Protein AF-A0A3C1W974-F1 (afdb_monomer_lite)

Sequence (149 aa):
MSQKAQVRDLLRDPAWQEKDVGFPLPDSSHACVVSLPTWQSVIGYEESDASIVARMRAGYPRFFIHPITTRYFERVEARVANKNERVIAYSSEQAAGRAAAYVSEQSGVTARQLSEERSHLVVPEAGYQAARDYWRHTGEIISSRQAED

pLDDT: mean 92.78, std 10.79, range [32.78, 98.56]

Structure (mmCIF, N/CA/C/O backbone):
data_AF-A0A3C1W974-F1
#
_entry.id   AF-A0A3C1W974-F1
#
loop_
_atom_site.group_PDB
_atom_site.id
_atom_site.type_symbol
_atom_site.label_atom_id
_atom_site.label_alt_id
_atom_site.label_comp_id
_atom_site.label_asym_id
_atom_site.label_entity_id
_atom_site.label_seq_id
_atom_site.pdbx_PDB_ins_code
_atom_site.Cartn_x
_atom_site.Cartn_y
_atom_site.Cartn_z
_atom_site.occupancy
_atom_site.B_iso_or_equiv
_atom_site.auth_seq_id
_atom_site.auth_comp_id
_atom_site.auth_asym_id
_atom_site.auth_atom_id
_atom_site.pdbx_PDB_model_num
ATOM 1 N N . MET A 1 1 ? 25.500 -19.961 3.294 1.00 32.78 1 MET A N 1
ATOM 2 C CA . MET A 1 1 ? 26.109 -18.737 2.729 1.00 32.78 1 MET A CA 1
ATOM 3 C C . MET A 1 1 ? 25.205 -18.265 1.606 1.00 32.78 1 MET A C 1
ATOM 5 O O . MET A 1 1 ? 25.136 -18.937 0.589 1.00 32.78 1 MET A O 1
ATOM 9 N N . SER A 1 2 ? 24.416 -17.213 1.832 1.00 37.62 2 SER A N 1
ATOM 10 C CA . SER A 1 2 ? 23.482 -16.709 0.819 1.00 37.62 2 SER A CA 1
ATOM 11 C C . SER A 1 2 ? 24.286 -16.062 -0.309 1.00 37.62 2 SER A C 1
ATOM 13 O O . SER A 1 2 ? 25.053 -15.133 -0.049 1.00 37.62 2 SER A O 1
ATOM 15 N N . GLN A 1 3 ? 24.165 -16.575 -1.538 1.00 36.84 3 GLN A N 1
ATOM 16 C CA . GLN A 1 3 ? 24.587 -15.838 -2.727 1.00 36.84 3 GLN A CA 1
ATOM 17 C C . GLN A 1 3 ? 23.801 -14.527 -2.709 1.00 36.84 3 GLN A C 1
ATOM 19 O O . GLN A 1 3 ? 22.607 -14.521 -2.997 1.00 36.84 3 GLN A O 1
ATOM 24 N N . LYS A 1 4 ? 24.444 -13.413 -2.334 1.00 45.00 4 LYS A N 1
ATOM 25 C CA . LYS A 1 4 ? 23.912 -12.092 -2.672 1.00 45.00 4 LYS A CA 1
ATOM 26 C C . LYS A 1 4 ? 23.755 -12.110 -4.187 1.00 45.00 4 LYS A C 1
ATOM 28 O O . LYS A 1 4 ? 24.769 -12.135 -4.884 1.00 45.00 4 LYS A O 1
ATOM 33 N N . ALA A 1 5 ? 22.516 -12.187 -4.672 1.00 53.53 5 ALA A N 1
ATOM 34 C CA . ALA A 1 5 ? 22.223 -12.010 -6.084 1.00 53.53 5 ALA A CA 1
ATOM 35 C C . ALA A 1 5 ? 22.974 -10.751 -6.532 1.00 53.53 5 ALA A C 1
ATOM 37 O O . ALA A 1 5 ? 22.896 -9.715 -5.863 1.00 53.53 5 ALA A O 1
ATOM 38 N N . GLN A 1 6 ? 23.812 -10.872 -7.564 1.00 61.28 6 GLN A N 1
ATOM 39 C CA . GLN A 1 6 ? 24.515 -9.713 -8.097 1.00 61.28 6 GLN A CA 1
ATOM 40 C C . GLN A 1 6 ? 23.453 -8.721 -8.555 1.00 61.28 6 GLN A C 1
ATOM 42 O O . GLN A 1 6 ? 22.707 -8.997 -9.490 1.00 61.28 6 GLN A O 1
ATOM 47 N N . VAL A 1 7 ? 23.367 -7.590 -7.855 1.00 78.25 7 VAL A N 1
ATOM 48 C CA . VAL A 1 7 ? 22.477 -6.492 -8.224 1.00 78.25 7 VAL A CA 1
ATOM 49 C C . VAL A 1 7 ? 22.835 -6.081 -9.648 1.00 78.25 7 VAL A C 1
ATOM 51 O O . VAL A 1 7 ? 24.000 -5.792 -9.927 1.00 78.25 7 VAL A O 1
ATOM 54 N N . ARG A 1 8 ? 21.841 -6.087 -10.542 1.00 85.81 8 ARG A N 1
ATOM 55 C CA . ARG A 1 8 ? 21.993 -5.668 -11.939 1.00 85.81 8 ARG A CA 1
ATOM 56 C C . ARG A 1 8 ? 22.680 -4.302 -12.004 1.00 85.81 8 ARG A C 1
ATOM 58 O O . ARG A 1 8 ? 22.197 -3.333 -11.417 1.00 85.81 8 ARG A O 1
ATOM 65 N N . ASP A 1 9 ? 23.792 -4.223 -12.728 1.00 88.50 9 ASP A N 1
ATOM 66 C CA . ASP A 1 9 ? 24.479 -2.957 -12.979 1.00 88.50 9 ASP A CA 1
ATOM 67 C C . ASP A 1 9 ? 23.735 -2.189 -14.074 1.00 88.50 9 ASP A C 1
ATOM 69 O O . ASP A 1 9 ? 23.966 -2.397 -15.264 1.00 88.50 9 ASP A O 1
ATOM 73 N N . LE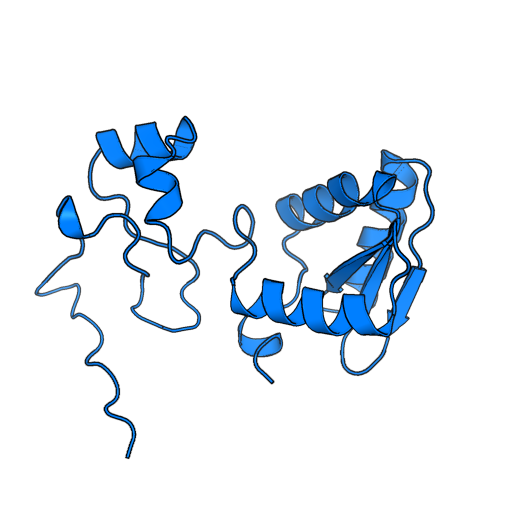U A 1 10 ? 22.839 -1.293 -13.663 1.00 89.69 10 LEU A N 1
ATOM 74 C CA . LEU A 1 10 ? 21.987 -0.531 -14.578 1.00 89.69 10 LEU A CA 1
ATOM 75 C C . LEU A 1 10 ? 22.764 0.420 -15.504 1.00 89.69 10 LEU A C 1
ATOM 77 O O . LEU A 1 10 ? 22.192 0.878 -16.490 1.00 89.69 10 LEU A O 1
ATOM 81 N N . LEU A 1 11 ? 24.041 0.718 -15.225 1.00 90.81 11 LEU A N 1
ATOM 82 C CA . LEU A 1 11 ? 24.874 1.524 -16.124 1.00 90.81 11 LEU A CA 1
ATOM 83 C C . LEU A 1 11 ? 25.401 0.706 -17.309 1.00 90.81 11 LEU A C 1
ATOM 85 O O . LEU A 1 11 ? 25.644 1.265 -18.376 1.00 90.81 11 LEU A O 1
ATOM 89 N N . ARG A 1 12 ? 25.593 -0.605 -17.126 1.00 93.00 12 ARG A N 1
ATOM 90 C CA . ARG A 1 12 ? 26.113 -1.521 -18.157 1.00 93.00 12 ARG A CA 1
ATOM 91 C C . ARG A 1 12 ? 25.022 -2.368 -18.806 1.00 93.00 12 ARG A C 1
ATOM 93 O O . ARG A 1 12 ? 25.126 -2.702 -19.981 1.00 93.00 12 ARG A O 1
ATOM 100 N N . ASP A 1 13 ? 23.984 -2.690 -18.049 1.00 90.94 13 ASP A N 1
ATOM 101 C CA . ASP A 1 13 ? 22.815 -3.453 -18.471 1.00 90.94 13 ASP A CA 1
ATOM 102 C C . ASP A 1 13 ? 21.542 -2.779 -17.924 1.00 90.94 13 ASP A C 1
ATOM 104 O O . ASP A 1 13 ? 21.004 -3.202 -16.896 1.00 90.94 13 ASP A O 1
ATOM 108 N N . PRO A 1 14 ? 21.064 -1.691 -18.556 1.00 92.31 14 PRO A N 1
ATOM 109 C CA . PRO A 1 14 ? 19.851 -1.018 -18.114 1.00 92.31 14 PRO A CA 1
ATOM 110 C C . PRO A 1 14 ? 18.609 -1.894 -18.338 1.00 92.31 14 PRO A C 1
ATOM 112 O O . PRO A 1 14 ? 18.524 -2.646 -19.306 1.00 92.31 14 PRO A O 1
ATOM 115 N N . ALA A 1 15 ? 17.605 -1.757 -17.472 1.00 94.00 15 ALA A N 1
ATOM 116 C CA . ALA A 1 15 ? 16.330 -2.471 -17.572 1.00 94.00 15 ALA A CA 1
ATOM 117 C C . ALA A 1 15 ? 15.376 -1.810 -18.588 1.00 94.00 15 ALA A C 1
ATOM 119 O O . ALA A 1 15 ? 14.355 -1.256 -18.191 1.00 94.00 15 ALA A O 1
ATOM 120 N N . TRP A 1 16 ? 15.734 -1.809 -19.877 1.00 94.50 16 TRP A N 1
ATOM 121 C CA . TRP A 1 16 ? 15.046 -1.055 -20.943 1.00 94.50 16 TRP A CA 1
ATOM 122 C C . TRP A 1 16 ? 14.366 -1.926 -22.016 1.00 94.50 16 TRP A C 1
ATOM 124 O O . TRP A 1 16 ? 13.864 -1.397 -23.005 1.00 94.50 16 TRP A O 1
ATOM 134 N N . GLN A 1 17 ? 14.346 -3.251 -21.865 1.00 95.44 17 GLN A N 1
ATOM 135 C CA . GLN A 1 17 ? 13.762 -4.159 -22.861 1.00 95.44 17 GLN A CA 1
ATOM 136 C C . GLN A 1 17 ? 12.411 -4.703 -22.400 1.00 95.44 17 GLN A C 1
ATOM 138 O O . GLN A 1 17 ? 12.149 -4.796 -21.210 1.00 95.44 17 GLN A O 1
ATOM 143 N N . GLU A 1 18 ? 11.576 -5.171 -23.328 1.00 95.69 18 GLU A N 1
ATOM 144 C CA . GLU A 1 18 ? 10.262 -5.754 -23.006 1.00 95.69 18 GLU A CA 1
ATOM 145 C C . GLU A 1 18 ? 10.342 -6.879 -21.958 1.00 95.69 18 GLU A C 1
ATOM 147 O O . GLU A 1 18 ? 9.487 -6.982 -21.085 1.00 95.69 18 GLU A O 1
ATOM 152 N N . LYS A 1 19 ? 11.411 -7.686 -21.968 1.00 94.50 19 LYS A N 1
ATOM 153 C CA . LYS A 1 19 ? 11.659 -8.730 -20.954 1.00 94.50 19 LYS A CA 1
ATOM 154 C C . LYS A 1 19 ? 11.787 -8.185 -19.520 1.00 94.50 19 LYS A C 1
ATOM 156 O O . LYS A 1 19 ? 11.606 -8.945 -18.574 1.00 94.50 19 LYS A O 1
ATOM 161 N N . ASP A 1 20 ? 12.087 -6.896 -19.372 1.00 95.38 20 ASP A N 1
ATOM 162 C CA . ASP A 1 20 ? 12.331 -6.218 -18.101 1.00 95.38 20 ASP A CA 1
ATOM 163 C C . ASP A 1 20 ? 11.058 -5.607 -17.484 1.00 95.38 20 ASP A C 1
ATOM 165 O O . ASP A 1 20 ? 11.124 -5.106 -16.364 1.00 95.38 20 ASP A O 1
ATOM 169 N N . VAL A 1 21 ? 9.893 -5.649 -18.150 1.00 96.69 21 VAL A N 1
ATOM 170 C CA . VAL A 1 21 ? 8.627 -5.160 -17.559 1.00 96.69 21 VAL A CA 1
ATOM 171 C C . VAL A 1 21 ? 8.371 -5.850 -16.217 1.00 96.69 21 VAL A C 1
ATOM 173 O O . VAL A 1 21 ? 8.381 -7.081 -16.119 1.00 96.69 21 VAL A O 1
ATOM 176 N N . GLY A 1 22 ? 8.122 -5.044 -15.184 1.00 94.44 22 GLY A N 1
ATOM 177 C CA . GLY A 1 22 ? 7.879 -5.517 -13.824 1.00 94.44 22 GLY A CA 1
ATOM 178 C C . GLY A 1 22 ? 9.146 -5.875 -13.037 1.00 94.44 22 GLY A C 1
ATOM 179 O O . GLY A 1 22 ? 9.041 -6.262 -11.869 1.00 94.44 22 GLY A O 1
ATOM 180 N N . PHE A 1 23 ? 10.338 -5.731 -13.633 1.00 94.06 23 PHE A N 1
ATOM 181 C CA . PHE A 1 23 ? 11.613 -5.952 -12.950 1.00 94.06 23 PHE A CA 1
ATOM 182 C C . PHE A 1 23 ? 11.807 -4.914 -11.831 1.00 94.06 23 PHE A C 1
ATOM 184 O O . PHE A 1 23 ? 11.718 -3.718 -12.112 1.00 94.06 23 PHE A O 1
ATOM 191 N N . PRO A 1 24 ? 12.062 -5.334 -10.578 1.00 92.81 24 PRO A N 1
ATOM 192 C CA . PRO A 1 24 ? 12.232 -4.424 -9.449 1.00 92.81 24 PRO A CA 1
ATOM 193 C C . PRO A 1 24 ? 13.484 -3.553 -9.599 1.00 92.81 24 PRO A C 1
ATOM 195 O O . PRO A 1 24 ? 14.548 -4.037 -9.982 1.00 92.81 24 PRO A O 1
ATOM 198 N N . LEU A 1 25 ? 13.366 -2.265 -9.266 1.00 90.75 25 LEU A N 1
ATOM 199 C CA . LEU A 1 25 ? 14.476 -1.312 -9.306 1.00 90.75 25 LEU A CA 1
ATOM 200 C C . LEU A 1 25 ? 14.657 -0.630 -7.929 1.00 90.75 25 LEU A C 1
ATOM 202 O O . LEU A 1 25 ? 13.756 0.083 -7.481 1.00 90.75 25 LEU A O 1
ATOM 206 N N . PRO A 1 26 ? 15.805 -0.809 -7.241 1.00 89.19 26 PRO A N 1
ATOM 207 C CA . PRO A 1 26 ? 16.868 -1.779 -7.542 1.00 89.19 26 PRO A CA 1
ATOM 208 C C . PRO A 1 26 ? 16.379 -3.227 -7.375 1.00 89.19 26 PRO A C 1
ATOM 210 O O . PRO A 1 26 ? 15.329 -3.456 -6.781 1.00 89.19 26 PRO A O 1
ATOM 213 N N . ASP A 1 27 ? 17.167 -4.201 -7.837 1.00 88.12 27 ASP A N 1
ATOM 214 C CA . ASP A 1 27 ? 16.886 -5.626 -7.618 1.00 88.12 27 ASP A CA 1
ATOM 215 C C . ASP A 1 27 ? 17.076 -5.993 -6.135 1.00 88.12 27 ASP A C 1
ATOM 217 O O . ASP A 1 27 ? 18.167 -6.327 -5.670 1.00 88.12 27 ASP A O 1
ATOM 221 N N . SER A 1 28 ? 16.017 -5.792 -5.354 1.00 89.56 28 SER A N 1
ATOM 222 C CA . SER A 1 28 ? 15.991 -5.918 -3.901 1.00 89.56 28 SER A CA 1
ATOM 223 C C . SER A 1 28 ? 14.619 -6.397 -3.441 1.00 89.56 28 SER A C 1
ATOM 225 O O . SER A 1 28 ? 13.596 -6.012 -4.006 1.00 89.56 28 SER A O 1
ATOM 227 N N . SER A 1 29 ? 14.588 -7.156 -2.342 1.00 91.19 29 SER A N 1
ATOM 228 C CA . SER A 1 29 ? 13.353 -7.548 -1.649 1.00 91.19 29 SER A CA 1
ATOM 229 C C . SER A 1 29 ? 12.497 -6.361 -1.202 1.00 91.19 29 SER A C 1
ATOM 231 O O . SER A 1 29 ? 11.315 -6.552 -0.954 1.00 91.19 29 SER A O 1
ATOM 233 N N . HIS A 1 30 ? 13.071 -5.156 -1.108 1.00 93.62 30 HIS A N 1
ATOM 234 C CA . HIS A 1 30 ? 12.379 -3.925 -0.713 1.00 93.62 30 HIS A CA 1
ATOM 235 C C . HIS A 1 30 ? 12.250 -2.913 -1.853 1.00 93.62 30 HIS A C 1
ATOM 237 O O . HIS A 1 30 ? 12.146 -1.712 -1.588 1.00 93.62 30 HIS A O 1
ATOM 243 N N . ALA A 1 31 ? 12.339 -3.355 -3.108 1.00 93.25 31 ALA A N 1
ATOM 244 C CA . ALA A 1 31 ? 12.155 -2.468 -4.245 1.00 93.25 31 ALA A CA 1
ATOM 245 C C . ALA A 1 31 ? 10.778 -1.796 -4.187 1.00 93.25 31 ALA A C 1
ATOM 247 O O . ALA A 1 31 ? 9.758 -2.437 -3.947 1.00 93.25 31 ALA A O 1
ATOM 248 N N . CYS A 1 32 ? 10.757 -0.488 -4.419 1.00 92.31 32 CYS A N 1
ATOM 249 C CA . CYS A 1 32 ? 9.540 0.322 -4.365 1.00 92.31 32 CYS A CA 1
ATOM 250 C C . CYS A 1 32 ? 9.069 0.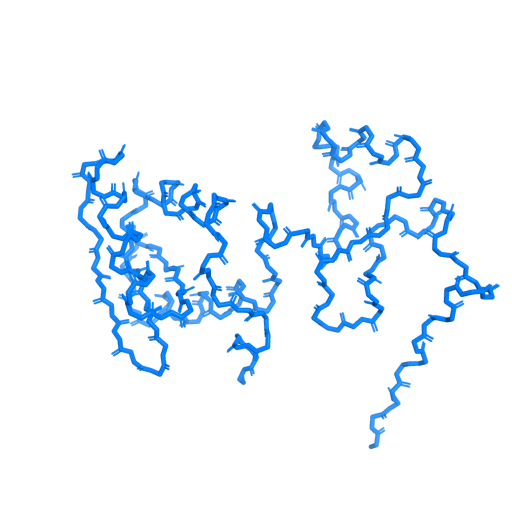757 -5.753 1.00 92.31 32 CYS A C 1
ATOM 252 O O . CYS A 1 32 ? 8.111 1.506 -5.860 1.00 92.31 32 CYS A O 1
ATOM 254 N N . VAL A 1 33 ? 9.760 0.360 -6.815 1.00 93.44 33 VAL A N 1
ATOM 255 C CA . VAL A 1 33 ? 9.403 0.672 -8.199 1.00 93.44 33 VAL A CA 1
ATOM 256 C C . VAL A 1 33 ? 9.818 -0.491 -9.093 1.00 93.44 33 VAL A C 1
ATOM 258 O O . VAL A 1 33 ? 10.612 -1.348 -8.693 1.00 93.44 33 VAL A O 1
ATOM 261 N N . VAL A 1 34 ? 9.266 -0.520 -10.300 1.00 94.75 34 VAL A N 1
ATOM 262 C CA . VAL A 1 34 ? 9.565 -1.518 -11.328 1.00 94.75 34 VAL A CA 1
ATOM 263 C C . VAL A 1 34 ? 9.888 -0.837 -12.652 1.00 94.75 34 VAL A C 1
ATOM 265 O O . VAL A 1 34 ? 9.546 0.329 -12.846 1.00 94.75 34 VAL A O 1
ATOM 268 N N . SER A 1 35 ? 10.525 -1.563 -13.568 1.00 95.62 35 SER A N 1
ATOM 269 C CA . SER A 1 35 ? 10.692 -1.096 -14.943 1.00 95.62 35 SER A CA 1
ATOM 270 C C . SER A 1 35 ? 9.392 -1.235 -15.745 1.00 95.62 35 SER A C 1
ATOM 272 O O . SER A 1 35 ? 8.758 -2.292 -15.739 1.00 95.62 35 SER A O 1
ATOM 274 N N . LEU A 1 36 ? 9.031 -0.167 -16.457 1.00 96.62 36 LEU A N 1
ATOM 275 C CA . LEU A 1 36 ? 8.027 -0.121 -17.525 1.00 96.62 36 LEU A CA 1
ATOM 276 C C . LEU A 1 36 ? 8.706 0.497 -18.760 1.00 96.62 36 LEU A C 1
ATOM 278 O O . LEU A 1 36 ? 8.587 1.697 -19.008 1.00 96.62 36 LEU A O 1
ATOM 282 N N . PRO A 1 37 ? 9.535 -0.283 -19.471 1.00 96.38 37 PRO A N 1
ATOM 283 C CA . PRO A 1 37 ? 10.524 0.262 -20.392 1.00 96.38 37 PRO A CA 1
ATOM 284 C C . PRO A 1 37 ? 9.965 0.678 -21.756 1.00 96.38 37 PRO A C 1
ATOM 286 O O . PRO A 1 37 ? 10.626 1.408 -22.492 1.00 96.38 37 PRO A O 1
ATOM 289 N N . THR A 1 38 ? 8.769 0.214 -22.118 1.00 96.50 38 THR A N 1
ATOM 290 C CA . THR A 1 38 ? 8.131 0.520 -23.403 1.00 96.50 38 THR A CA 1
ATOM 291 C C . THR A 1 38 ? 6.896 1.388 -23.190 1.00 96.50 38 THR A C 1
ATOM 293 O O . THR A 1 38 ? 6.195 1.241 -22.188 1.00 96.50 38 THR A O 1
ATOM 296 N N . TRP A 1 39 ? 6.571 2.257 -24.152 1.00 97.06 39 TRP A N 1
ATOM 297 C CA . TRP A 1 39 ? 5.328 3.042 -24.103 1.00 97.06 39 TRP A CA 1
ATOM 298 C C . TRP A 1 39 ? 4.092 2.142 -23.982 1.00 97.06 39 TRP A C 1
ATOM 300 O O . TRP A 1 39 ? 3.172 2.445 -23.229 1.00 97.06 39 TRP A O 1
ATOM 310 N N . GLN A 1 40 ? 4.122 0.980 -24.642 1.00 97.12 40 GLN A N 1
ATOM 311 C CA . GLN A 1 40 ? 3.065 -0.020 -24.533 1.00 97.12 40 GLN A CA 1
ATOM 312 C C . GLN A 1 40 ? 2.923 -0.566 -23.106 1.00 97.12 40 GLN A C 1
ATOM 314 O O . GLN A 1 40 ? 1.802 -0.721 -22.632 1.00 97.12 40 GLN A O 1
ATOM 319 N N . SER A 1 41 ? 4.032 -0.819 -22.402 1.00 96.94 41 SER A N 1
ATOM 320 C CA . SER A 1 41 ? 3.986 -1.247 -20.998 1.00 96.94 41 SER A CA 1
ATOM 321 C C . SER A 1 41 ? 3.458 -0.156 -20.061 1.00 96.94 41 SER A C 1
ATOM 323 O O . SER A 1 41 ? 2.779 -0.475 -19.091 1.00 96.94 41 SER A O 1
ATOM 325 N N . VAL A 1 42 ? 3.711 1.123 -20.368 1.00 96.62 42 VAL A N 1
ATOM 326 C CA . VAL A 1 42 ? 3.144 2.257 -19.621 1.00 96.62 42 VAL A CA 1
ATOM 327 C C . VAL A 1 42 ? 1.634 2.338 -19.840 1.00 96.62 42 VAL A C 1
ATOM 329 O O . VAL A 1 42 ? 0.895 2.357 -18.862 1.00 96.62 42 VAL A O 1
ATOM 332 N N . ILE A 1 43 ? 1.169 2.307 -21.096 1.00 97.50 43 ILE A N 1
ATOM 333 C CA . ILE A 1 43 ? -0.269 2.289 -21.414 1.00 97.50 43 ILE A CA 1
ATOM 334 C C . ILE A 1 43 ? -0.948 1.103 -20.727 1.00 97.50 43 ILE A C 1
ATOM 336 O O . ILE A 1 43 ? -1.930 1.291 -20.020 1.00 97.50 43 ILE A O 1
ATOM 340 N N . GLY A 1 44 ? -0.402 -0.107 -20.880 1.00 96.94 44 GLY A N 1
ATOM 341 C CA . GLY A 1 44 ? -0.997 -1.303 -20.290 1.00 96.94 44 GLY A CA 1
ATOM 342 C C . GLY A 1 44 ? -1.038 -1.260 -18.760 1.00 96.94 44 GLY A C 1
ATOM 343 O O . GLY A 1 44 ? -1.988 -1.757 -18.167 1.00 96.94 44 GLY A O 1
ATOM 344 N N . TYR A 1 45 ? -0.063 -0.630 -18.098 1.00 95.81 45 TYR A N 1
ATOM 345 C CA . TYR A 1 45 ? -0.144 -0.393 -16.656 1.00 95.81 45 TYR A CA 1
ATOM 346 C C . TYR A 1 45 ? -1.295 0.562 -16.293 1.00 95.81 45 TYR A C 1
ATOM 348 O O . TYR A 1 45 ? -2.098 0.234 -15.420 1.00 95.81 45 TYR A O 1
ATOM 356 N N . GLU A 1 46 ? -1.407 1.704 -16.978 1.00 95.44 46 GLU A N 1
ATOM 357 C CA . GLU A 1 46 ? -2.450 2.710 -16.714 1.00 95.44 46 GLU A CA 1
ATOM 358 C C . GLU A 1 46 ? -3.865 2.191 -17.029 1.00 95.44 46 GLU A C 1
ATOM 360 O O . GLU A 1 46 ? -4.817 2.480 -16.306 1.00 95.44 46 GLU A O 1
ATOM 365 N N . GLU A 1 47 ? -4.012 1.358 -18.061 1.00 96.88 47 GLU A N 1
ATOM 366 C CA . GLU A 1 47 ? -5.282 0.730 -18.451 1.00 96.88 47 GLU A CA 1
ATOM 367 C C . GLU A 1 47 ? -5.590 -0.562 -17.675 1.00 96.88 47 GLU A C 1
ATOM 369 O O . GLU A 1 47 ? -6.611 -1.206 -17.914 1.00 96.88 47 GLU A O 1
ATOM 374 N N . SER A 1 48 ? -4.741 -0.936 -16.710 1.00 95.06 48 SER A N 1
ATOM 375 C CA . SER A 1 48 ? -4.883 -2.164 -15.914 1.00 95.06 48 SER A CA 1
ATOM 376 C C . SER A 1 48 ? -4.907 -3.455 -16.752 1.00 95.06 48 SER A C 1
ATOM 378 O O . SER A 1 48 ? -5.594 -4.419 -16.405 1.00 95.06 48 SER A O 1
ATOM 380 N N . ASP A 1 49 ? -4.129 -3.505 -17.837 1.00 97.38 49 ASP A N 1
ATOM 381 C CA . ASP A 1 49 ? -3.908 -4.712 -18.635 1.00 97.38 49 ASP A CA 1
ATOM 382 C C . ASP A 1 49 ? -3.339 -5.829 -17.746 1.00 97.38 49 ASP A C 1
ATOM 384 O O . ASP A 1 49 ? -2.238 -5.732 -17.190 1.00 97.38 49 ASP A O 1
ATOM 388 N N . ALA A 1 50 ? -4.091 -6.927 -17.635 1.00 96.19 50 ALA A N 1
ATOM 389 C CA . ALA A 1 50 ? -3.741 -8.068 -16.798 1.00 96.19 50 ALA A CA 1
ATOM 390 C C . ALA A 1 50 ? -2.367 -8.669 -17.145 1.00 96.19 50 ALA A C 1
ATOM 392 O O . ALA A 1 50 ? -1.666 -9.137 -16.247 1.00 96.19 50 ALA A O 1
ATOM 393 N N . SER A 1 51 ? -1.953 -8.637 -18.416 1.00 94.81 51 SER A N 1
ATOM 394 C CA . SER A 1 51 ? -0.657 -9.159 -18.863 1.00 94.81 51 SER A CA 1
ATOM 395 C C . SER A 1 51 ? 0.527 -8.323 -18.368 1.00 94.81 51 SER A C 1
ATOM 397 O O . SER A 1 51 ? 1.609 -8.870 -18.140 1.00 94.81 51 SER A O 1
ATOM 399 N N . ILE A 1 52 ? 0.324 -7.021 -18.143 1.00 96.19 52 ILE A N 1
ATOM 400 C CA . ILE A 1 52 ? 1.324 -6.110 -17.578 1.00 96.19 52 ILE A CA 1
ATOM 401 C C . ILE A 1 52 ? 1.286 -6.164 -16.052 1.00 96.19 52 ILE A C 1
ATOM 403 O O . ILE A 1 52 ? 2.319 -6.398 -15.420 1.00 96.19 52 ILE A O 1
ATOM 407 N N . VAL A 1 53 ? 0.100 -6.024 -15.451 1.00 93.88 53 VAL A N 1
ATOM 408 C CA . VAL A 1 53 ? -0.072 -6.002 -13.989 1.00 93.88 53 VAL A CA 1
ATOM 409 C C . VAL A 1 53 ? 0.430 -7.299 -13.349 1.00 93.88 53 VAL A C 1
ATOM 411 O O . VAL A 1 53 ? 1.129 -7.249 -12.339 1.00 93.88 53 VAL A O 1
ATOM 414 N N . ALA A 1 54 ? 0.177 -8.461 -13.965 1.00 94.00 54 ALA A N 1
ATOM 415 C CA . ALA A 1 54 ? 0.644 -9.752 -13.449 1.00 94.00 54 ALA A CA 1
ATOM 416 C C . ALA A 1 54 ? 2.179 -9.889 -13.406 1.00 94.00 54 ALA A C 1
ATOM 418 O O . ALA A 1 54 ? 2.704 -10.743 -12.691 1.00 94.00 54 ALA A O 1
ATOM 419 N N . ARG A 1 55 ? 2.915 -9.064 -14.161 1.00 94.88 55 ARG A N 1
ATOM 420 C CA . ARG A 1 55 ? 4.386 -9.067 -14.184 1.00 94.88 55 ARG A CA 1
ATOM 421 C C . ARG A 1 55 ? 4.984 -8.151 -13.117 1.00 94.88 55 ARG A C 1
ATOM 423 O O . ARG A 1 55 ? 6.170 -8.283 -12.813 1.00 94.88 55 ARG A O 1
ATOM 430 N N . MET A 1 56 ? 4.196 -7.245 -12.536 1.00 92.31 56 MET A N 1
ATOM 431 C CA . MET A 1 56 ? 4.662 -6.303 -11.522 1.00 92.31 56 MET A CA 1
ATOM 432 C C . MET A 1 56 ? 5.002 -7.019 -10.214 1.00 92.31 56 MET A C 1
ATOM 434 O O . MET A 1 56 ? 4.141 -7.583 -9.544 1.00 92.31 56 MET A O 1
ATOM 438 N N . ARG A 1 57 ? 6.277 -6.964 -9.818 1.00 89.38 57 ARG A N 1
ATOM 439 C CA . ARG A 1 57 ? 6.754 -7.553 -8.551 1.00 89.38 57 ARG A CA 1
ATOM 440 C C . ARG A 1 57 ? 6.753 -6.566 -7.3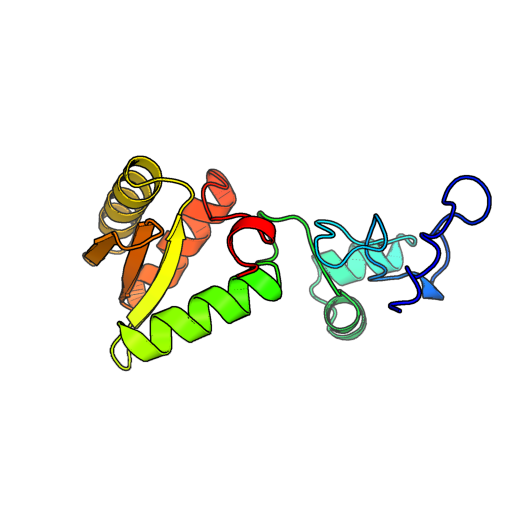83 1.00 89.38 57 ARG A C 1
ATOM 442 O O . ARG A 1 57 ? 6.818 -6.972 -6.227 1.00 89.38 57 ARG A O 1
ATOM 449 N N . ALA A 1 58 ? 6.698 -5.281 -7.703 1.00 90.88 58 ALA A N 1
ATOM 450 C CA . ALA A 1 58 ? 6.616 -4.162 -6.784 1.00 90.88 58 ALA A CA 1
ATOM 451 C C . ALA A 1 58 ? 5.907 -2.999 -7.493 1.00 90.88 58 ALA A C 1
ATOM 453 O O . ALA A 1 58 ? 5.578 -3.076 -8.676 1.00 90.88 58 ALA A O 1
ATOM 454 N N . GLY A 1 59 ? 5.712 -1.895 -6.787 1.00 91.62 59 GLY A N 1
ATOM 455 C CA . GLY A 1 59 ? 5.180 -0.674 -7.368 1.00 91.62 59 GLY A CA 1
ATOM 456 C C . GLY A 1 59 ? 5.340 0.483 -6.403 1.00 91.62 59 GLY A C 1
ATOM 457 O O . GLY A 1 59 ? 5.643 0.277 -5.223 1.00 91.62 59 GLY A O 1
ATOM 458 N N . TYR A 1 60 ? 5.133 1.696 -6.916 1.00 93.06 60 TYR A N 1
ATOM 459 C CA . TYR A 1 60 ? 5.295 2.904 -6.121 1.00 93.06 60 TYR A CA 1
ATOM 460 C C . TYR A 1 60 ? 4.447 2.815 -4.837 1.00 93.06 60 TYR A C 1
ATOM 462 O O . TYR A 1 60 ? 3.249 2.530 -4.944 1.00 93.06 60 TYR A O 1
ATOM 470 N N . PRO A 1 61 ? 4.997 3.076 -3.630 1.00 91.44 61 PRO A N 1
ATOM 471 C CA . PRO A 1 61 ? 4.340 2.751 -2.357 1.00 91.44 61 PRO A CA 1
ATOM 472 C C . PRO A 1 61 ? 3.063 3.529 -2.027 1.00 91.44 61 PRO A C 1
ATOM 474 O O . PRO A 1 61 ? 2.649 3.509 -0.871 1.00 91.44 61 PRO A O 1
ATOM 477 N N . ARG A 1 62 ? 2.506 4.301 -2.970 1.00 92.94 62 ARG A N 1
ATOM 478 C CA . ARG A 1 62 ? 1.223 5.039 -2.879 1.00 92.94 62 ARG A CA 1
ATOM 479 C C . ARG A 1 62 ? 0.170 4.455 -3.822 1.00 92.94 62 ARG A C 1
ATOM 481 O O . ARG A 1 62 ? -0.990 4.832 -3.761 1.00 92.94 62 ARG A O 1
ATOM 488 N N . PHE A 1 63 ? 0.562 3.530 -4.690 1.00 89.94 63 PHE A N 1
ATOM 489 C CA . PHE A 1 63 ? -0.330 2.824 -5.611 1.00 89.94 63 PHE A CA 1
ATOM 490 C C . PHE A 1 63 ? -0.296 1.317 -5.375 1.00 89.94 63 PHE A C 1
ATOM 492 O O . PHE A 1 63 ? -1.277 0.627 -5.629 1.00 89.94 63 PHE A O 1
ATOM 499 N N . PHE A 1 64 ? 0.802 0.824 -4.804 1.00 91.38 64 PHE A N 1
ATOM 500 C CA . PHE A 1 64 ? 1.043 -0.585 -4.564 1.00 91.38 64 PHE A CA 1
ATOM 501 C C . PHE A 1 64 ? 1.444 -0.812 -3.103 1.00 91.38 64 PHE A C 1
ATOM 503 O O . PHE A 1 64 ? 2.415 -0.227 -2.619 1.00 91.38 64 PHE A O 1
ATOM 510 N N . ILE A 1 65 ? 0.702 -1.664 -2.388 1.00 93.81 65 ILE A N 1
ATOM 511 C CA . ILE A 1 65 ? 1.120 -2.126 -1.058 1.00 93.81 65 ILE A CA 1
ATOM 512 C C . ILE A 1 65 ? 2.162 -3.219 -1.279 1.00 93.81 65 ILE A C 1
ATOM 514 O O . ILE A 1 65 ? 1.888 -4.231 -1.919 1.00 93.81 65 ILE A O 1
ATOM 518 N N . HIS A 1 66 ? 3.375 -2.992 -0.781 1.00 95.19 66 HIS A N 1
ATOM 519 C CA . HIS A 1 66 ? 4.499 -3.902 -0.981 1.00 95.19 66 HIS A CA 1
ATOM 520 C C . HIS A 1 66 ? 4.180 -5.321 -0.459 1.00 95.19 66 HIS A C 1
ATOM 522 O O . HIS A 1 66 ? 3.585 -5.426 0.614 1.00 95.19 66 HIS A O 1
ATOM 528 N N . PRO A 1 67 ? 4.627 -6.422 -1.105 1.00 93.62 67 PRO A N 1
ATOM 529 C CA . PRO A 1 67 ? 4.168 -7.767 -0.743 1.00 93.62 67 PRO A CA 1
ATOM 530 C C . PRO A 1 67 ? 4.541 -8.179 0.689 1.00 93.62 67 PRO A C 1
ATOM 532 O O . PRO A 1 67 ? 3.758 -8.835 1.368 1.00 93.62 67 PRO A O 1
ATOM 535 N N . ILE A 1 68 ? 5.713 -7.75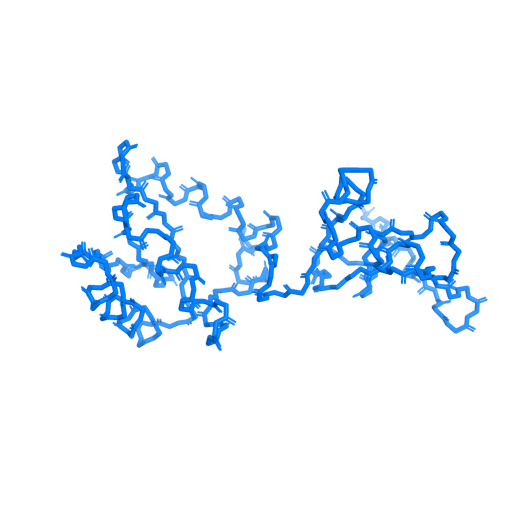2 1.179 1.00 96.12 68 ILE A N 1
ATOM 536 C CA . ILE A 1 68 ? 6.111 -7.928 2.591 1.00 96.12 68 ILE A CA 1
ATOM 537 C C . ILE A 1 68 ? 5.119 -7.227 3.536 1.00 96.12 68 ILE A C 1
ATOM 539 O O . ILE A 1 68 ? 4.675 -7.821 4.513 1.00 96.12 68 ILE A O 1
ATOM 543 N N . THR A 1 69 ? 4.721 -5.992 3.221 1.00 96.38 69 THR A N 1
ATOM 544 C CA . THR A 1 69 ? 3.748 -5.225 4.010 1.00 96.38 69 THR A CA 1
ATOM 545 C C . THR A 1 69 ? 2.360 -5.861 3.964 1.00 96.38 69 THR A C 1
ATOM 547 O O . THR A 1 69 ? 1.713 -5.957 5.001 1.00 96.38 69 THR A O 1
ATOM 550 N N . THR A 1 70 ? 1.928 -6.371 2.807 1.00 95.69 70 THR A N 1
ATOM 551 C CA . THR A 1 70 ? 0.672 -7.127 2.681 1.00 95.69 70 THR A CA 1
ATOM 552 C C . THR A 1 70 ? 0.667 -8.355 3.588 1.00 95.69 70 THR A C 1
ATOM 554 O O . THR A 1 70 ? -0.255 -8.518 4.378 1.00 95.69 70 THR A O 1
ATOM 557 N N . ARG A 1 71 ? 1.735 -9.166 3.565 1.00 96.56 71 ARG A N 1
ATOM 558 C CA . ARG A 1 71 ? 1.869 -10.334 4.457 1.00 96.56 71 ARG A CA 1
ATOM 559 C C . ARG A 1 71 ? 1.865 -9.940 5.930 1.00 96.56 71 ARG A C 1
ATOM 561 O O . ARG A 1 71 ? 1.316 -10.656 6.761 1.00 96.56 71 ARG A O 1
ATOM 568 N N . TYR A 1 72 ? 2.486 -8.813 6.274 1.00 96.50 72 TYR A N 1
ATOM 569 C CA . TYR A 1 72 ? 2.422 -8.276 7.629 1.00 96.50 72 TYR A CA 1
ATOM 570 C C . TYR A 1 72 ? 0.977 -7.934 8.024 1.00 96.50 72 TYR A C 1
ATOM 572 O O . TYR A 1 72 ? 0.529 -8.384 9.076 1.00 96.50 72 TYR A O 1
ATOM 580 N N . PHE A 1 73 ? 0.226 -7.224 7.172 1.00 96.12 73 PHE A N 1
ATOM 581 C CA . PHE A 1 73 ? -1.188 -6.922 7.427 1.00 96.12 73 PHE A CA 1
ATOM 582 C C . PHE A 1 73 ? -2.017 -8.195 7.590 1.00 96.12 73 PHE A C 1
ATOM 584 O O . PHE A 1 73 ? -2.729 -8.300 8.577 1.00 96.12 73 PHE A O 1
ATOM 591 N N . GLU A 1 74 ? -1.859 -9.188 6.711 1.00 96.25 74 GLU A N 1
ATOM 592 C CA . GLU A 1 74 ? -2.557 -10.480 6.800 1.00 96.25 74 GLU A CA 1
ATOM 593 C C . GLU A 1 74 ? -2.280 -11.204 8.129 1.00 96.25 74 GLU A C 1
ATOM 595 O O . GLU A 1 74 ? -3.207 -11.709 8.765 1.00 96.25 74 GLU A O 1
ATOM 600 N N . ARG A 1 75 ? -1.018 -11.221 8.592 1.00 95.88 75 ARG A N 1
ATOM 601 C CA . ARG A 1 75 ? -0.644 -11.819 9.889 1.00 95.88 75 ARG A CA 1
ATOM 602 C C . ARG A 1 75 ? -1.321 -11.116 11.065 1.00 95.88 75 ARG A C 1
ATOM 604 O O . ARG A 1 75 ? -1.769 -11.787 11.993 1.00 95.88 75 ARG A O 1
ATOM 611 N N . VAL A 1 76 ? -1.373 -9.784 11.048 1.00 95.50 76 VAL A N 1
ATOM 612 C CA . VAL A 1 76 ? -2.015 -9.008 12.119 1.00 95.50 76 VAL A CA 1
ATOM 613 C C . VAL A 1 76 ? -3.535 -9.154 12.049 1.00 95.50 76 VAL A C 1
ATOM 615 O O . VAL A 1 76 ? -4.166 -9.405 13.071 1.00 95.50 76 VAL A O 1
ATOM 618 N N . GLU A 1 77 ? -4.121 -9.072 10.855 1.00 95.75 77 GLU A N 1
ATOM 619 C CA . GLU A 1 77 ? -5.557 -9.227 10.601 1.00 95.75 77 GLU A CA 1
ATOM 620 C C . GLU A 1 77 ? -6.072 -10.565 11.142 1.00 95.75 77 GLU A C 1
ATOM 622 O O . GLU A 1 77 ? -7.020 -10.578 11.923 1.00 95.75 77 GLU A O 1
ATOM 627 N N . ALA A 1 78 ? -5.363 -11.669 10.879 1.00 95.94 78 ALA A N 1
ATOM 628 C CA . ALA A 1 78 ? -5.698 -12.992 11.412 1.00 95.94 78 ALA A CA 1
ATOM 629 C C . ALA A 1 78 ? -5.697 -13.079 12.954 1.00 95.94 78 ALA A C 1
ATOM 631 O O . ALA A 1 78 ? -6.319 -13.981 13.516 1.00 95.94 78 ALA A O 1
ATOM 632 N N . ARG A 1 79 ? -4.994 -12.172 13.644 1.00 94.69 79 ARG A N 1
ATOM 633 C CA . ARG A 1 79 ? -4.915 -12.124 15.111 1.00 94.69 79 ARG A CA 1
ATOM 634 C C . ARG A 1 79 ? -5.968 -11.205 15.734 1.00 94.69 79 ARG A C 1
ATOM 636 O O . ARG A 1 79 ? -6.432 -11.503 16.831 1.00 94.69 79 ARG A O 1
ATOM 643 N N . VAL A 1 80 ? -6.294 -10.078 15.092 1.00 94.81 80 VAL A N 1
ATOM 644 C CA . VAL A 1 80 ? -6.995 -8.959 15.761 1.00 94.81 80 VAL A CA 1
ATOM 645 C C . VAL A 1 80 ? -8.303 -8.516 15.104 1.00 94.81 80 VAL A C 1
ATOM 647 O O . VAL A 1 80 ? -9.030 -7.727 15.718 1.00 94.81 80 VAL A O 1
ATOM 650 N N . ALA A 1 81 ? -8.578 -8.956 13.873 1.00 94.62 81 ALA A N 1
ATOM 651 C CA . ALA A 1 81 ? -9.725 -8.519 13.084 1.00 94.62 81 ALA A CA 1
ATOM 652 C C . ALA A 1 81 ? -10.825 -9.589 13.027 1.00 94.62 81 ALA A C 1
ATOM 654 O O . ALA A 1 81 ? -10.562 -10.791 12.979 1.00 94.62 81 ALA A O 1
ATOM 655 N N . ASN A 1 82 ? -12.078 -9.141 13.016 1.00 95.12 82 ASN A N 1
ATOM 656 C CA . ASN A 1 82 ? -13.239 -9.986 12.753 1.00 95.12 82 ASN A CA 1
ATOM 657 C C . ASN A 1 82 ? -13.464 -10.180 11.240 1.00 95.12 82 ASN A C 1
ATOM 659 O O . ASN A 1 82 ? -12.858 -9.512 10.412 1.00 95.12 82 ASN A O 1
ATOM 663 N N . LYS A 1 83 ? -14.421 -11.046 10.868 1.00 90.81 83 LYS A N 1
ATOM 664 C CA . LYS A 1 83 ? -14.730 -11.430 9.470 1.00 90.81 83 LYS A CA 1
ATOM 665 C C . LYS A 1 83 ? -14.974 -10.261 8.491 1.00 90.81 83 LYS A C 1
ATOM 667 O O . LYS A 1 83 ? -14.817 -10.457 7.293 1.00 90.81 83 LYS A O 1
ATOM 672 N N . ASN A 1 84 ? -15.367 -9.083 8.981 1.00 94.94 84 ASN A N 1
ATOM 673 C CA . ASN A 1 84 ? -15.666 -7.894 8.170 1.00 94.94 84 ASN A CA 1
ATOM 674 C C . ASN A 1 84 ? -14.778 -6.699 8.555 1.00 94.94 84 ASN A C 1
ATOM 676 O O . ASN A 1 84 ? -15.215 -5.550 8.485 1.00 94.94 84 ASN A O 1
ATOM 680 N N . GLU A 1 85 ? -13.571 -6.966 9.042 1.00 97.44 85 GLU A N 1
ATOM 681 C CA . GLU A 1 85 ? -12.594 -5.955 9.420 1.00 97.44 85 GLU A CA 1
ATOM 682 C C . GLU A 1 85 ? -11.266 -6.233 8.726 1.00 97.44 85 GLU A C 1
ATOM 684 O O . GLU A 1 85 ? -10.892 -7.379 8.496 1.00 97.44 85 GLU A O 1
ATOM 689 N N . ARG A 1 86 ? -10.542 -5.160 8.430 1.00 97.75 86 ARG A N 1
ATOM 690 C CA . ARG A 1 86 ? -9.245 -5.162 7.761 1.00 97.75 86 ARG A CA 1
ATOM 691 C C . ARG A 1 86 ? -8.230 -4.422 8.605 1.00 97.75 86 ARG A C 1
ATOM 693 O O . ARG A 1 86 ? -8.599 -3.566 9.411 1.00 97.75 86 ARG A O 1
ATOM 700 N N . VAL A 1 87 ? -6.949 -4.709 8.399 1.00 97.38 87 VAL A N 1
ATOM 701 C CA . VAL A 1 87 ? -5.869 -4.028 9.125 1.00 97.38 87 VAL A CA 1
ATOM 702 C C . VAL A 1 87 ? -4.983 -3.216 8.189 1.00 97.38 87 VAL A C 1
ATOM 704 O O . VAL A 1 87 ? -4.586 -3.674 7.119 1.00 97.38 87 VAL A O 1
ATOM 707 N N . ILE A 1 88 ? -4.626 -2.008 8.629 1.00 97.56 88 ILE A N 1
ATOM 708 C CA . ILE A 1 88 ? -3.525 -1.222 8.064 1.00 97.56 88 ILE A CA 1
ATOM 709 C C . ILE A 1 88 ? -2.607 -0.780 9.203 1.00 97.56 88 ILE A C 1
ATOM 711 O O . ILE A 1 88 ? -3.077 -0.268 10.217 1.00 97.56 88 ILE A O 1
ATOM 715 N N . ALA A 1 89 ? -1.296 -0.956 9.037 1.00 97.00 89 ALA A N 1
ATOM 716 C CA . ALA A 1 89 ? -0.301 -0.445 9.978 1.00 97.00 89 ALA A CA 1
ATOM 717 C C . ALA A 1 89 ? 0.307 0.876 9.493 1.00 97.00 89 ALA A C 1
ATOM 719 O O . ALA A 1 89 ? 0.703 1.011 8.331 1.00 97.00 89 ALA A O 1
ATOM 720 N N . TYR A 1 90 ? 0.430 1.823 10.414 1.00 96.81 90 TYR A N 1
ATOM 721 C CA . TYR A 1 90 ? 0.929 3.174 10.196 1.00 96.81 90 TYR A CA 1
ATOM 722 C C . TYR A 1 90 ? 2.301 3.383 10.837 1.00 96.81 90 TYR A C 1
ATOM 724 O O . TYR A 1 90 ? 2.701 2.684 11.769 1.00 96.81 90 TYR A O 1
ATOM 732 N N . SER A 1 91 ? 3.042 4.356 10.311 1.00 95.06 91 SER A N 1
ATOM 733 C CA . SER A 1 91 ? 4.412 4.672 10.722 1.00 95.06 91 SER A CA 1
ATOM 734 C C . SER A 1 91 ? 4.517 5.191 12.160 1.00 95.06 91 SER A C 1
ATOM 736 O O . SER A 1 91 ? 5.583 5.076 12.764 1.00 95.06 91 SER A O 1
ATOM 738 N N . SER A 1 92 ? 3.432 5.743 12.711 1.00 95.62 92 SER A N 1
ATOM 739 C CA . SER A 1 92 ? 3.332 6.185 14.101 1.00 95.62 92 SER A CA 1
ATOM 740 C C . SER A 1 92 ? 1.887 6.174 14.604 1.00 95.62 92 SER A C 1
ATOM 742 O O . SER A 1 92 ? 0.935 6.099 13.824 1.00 95.62 92 SER A O 1
ATOM 744 N N . GLU A 1 93 ? 1.715 6.319 15.918 1.00 96.19 93 GLU A N 1
ATOM 745 C CA . GLU A 1 93 ? 0.392 6.472 16.532 1.00 96.19 93 GLU A CA 1
ATOM 746 C C . GLU A 1 93 ? -0.346 7.723 16.059 1.00 96.19 93 GLU A C 1
ATOM 748 O O . GLU A 1 93 ? -1.564 7.696 15.899 1.00 96.19 93 GLU A O 1
ATOM 753 N N . GLN A 1 94 ? 0.377 8.816 15.793 1.00 97.12 94 GLN A N 1
ATOM 754 C CA . GLN A 1 94 ? -0.241 10.045 15.293 1.00 97.12 94 GLN A CA 1
ATOM 755 C C . GLN A 1 94 ? -0.742 9.867 13.855 1.00 97.12 94 GLN A C 1
ATOM 757 O O . GLN A 1 94 ? -1.795 10.402 13.510 1.00 97.12 94 GLN A O 1
ATOM 762 N N . ALA A 1 95 ? -0.012 9.111 13.026 1.00 97.31 95 ALA A N 1
ATOM 763 C CA . ALA A 1 95 ? -0.452 8.763 11.677 1.00 97.31 95 ALA A CA 1
ATOM 764 C C . ALA A 1 95 ? -1.702 7.870 11.704 1.00 97.31 95 ALA A C 1
ATOM 766 O O . ALA A 1 95 ? -2.665 8.154 10.993 1.00 97.31 95 ALA A O 1
ATOM 767 N N . ALA A 1 96 ? -1.734 6.857 12.578 1.00 97.50 96 ALA A N 1
ATOM 768 C CA . ALA A 1 96 ? -2.922 6.027 12.776 1.00 97.50 96 ALA A CA 1
ATOM 769 C C . ALA A 1 96 ? -4.128 6.850 13.261 1.00 97.50 96 ALA A C 1
ATOM 771 O O . ALA A 1 96 ? -5.231 6.673 12.750 1.00 97.50 96 ALA A O 1
ATOM 772 N N . GLY A 1 97 ? -3.921 7.794 14.187 1.00 98.00 97 GLY A N 1
ATOM 773 C CA . GLY A 1 97 ? -4.980 8.678 14.680 1.00 98.00 97 GLY A CA 1
ATOM 774 C C . GLY A 1 97 ? -5.566 9.585 13.591 1.00 98.00 97 GLY A C 1
ATOM 775 O O . GLY A 1 97 ? -6.786 9.704 13.475 1.00 98.00 97 GLY A O 1
ATOM 776 N N . ARG A 1 98 ? -4.720 10.177 12.735 1.00 98.19 98 ARG A N 1
ATOM 777 C CA . ARG A 1 98 ? -5.186 10.953 11.569 1.00 98.19 98 ARG A CA 1
ATOM 778 C C . ARG A 1 98 ? -5.934 10.085 10.560 1.00 98.19 98 ARG A C 1
ATOM 780 O O . ARG A 1 98 ? -6.971 10.508 10.055 1.00 98.19 98 ARG A O 1
ATOM 787 N N . ALA A 1 99 ? -5.449 8.872 10.305 1.00 98.19 99 ALA A N 1
ATOM 788 C CA . ALA A 1 99 ? -6.134 7.923 9.437 1.00 98.19 99 ALA A CA 1
ATOM 789 C C . ALA A 1 99 ? -7.507 7.523 9.997 1.00 98.19 99 ALA A C 1
ATOM 791 O O . ALA A 1 99 ? -8.481 7.488 9.251 1.00 98.19 99 ALA A O 1
ATOM 792 N N . ALA A 1 100 ? -7.611 7.281 11.307 1.00 98.31 100 ALA A N 1
ATOM 793 C CA . ALA A 1 100 ? -8.872 6.962 11.972 1.00 98.31 100 ALA A CA 1
ATOM 794 C C . ALA A 1 100 ? -9.895 8.098 11.830 1.00 98.31 100 ALA A C 1
ATOM 796 O O . ALA A 1 100 ? -11.051 7.848 11.485 1.00 98.31 100 ALA A O 1
ATOM 797 N N . ALA A 1 101 ? -9.457 9.345 12.043 1.00 98.38 101 ALA A N 1
ATOM 798 C CA . ALA A 1 101 ? -10.292 10.527 11.853 1.00 98.38 101 ALA A CA 1
ATOM 799 C C . ALA A 1 101 ? -10.777 10.644 10.399 1.00 98.38 101 ALA A C 1
ATOM 801 O O . ALA A 1 101 ? -11.974 10.802 10.166 1.00 98.38 101 ALA A O 1
ATOM 802 N N . TYR A 1 102 ? -9.872 10.474 9.430 1.00 98.56 102 TYR A N 1
ATOM 803 C CA . TYR A 1 102 ? -10.209 10.511 8.007 1.00 98.56 102 TYR A CA 1
ATOM 804 C C . TYR A 1 102 ? -11.210 9.417 7.616 1.00 98.56 102 TYR A C 1
ATOM 806 O O . TYR A 1 102 ? -12.190 9.688 6.932 1.00 98.56 102 TYR A O 1
ATOM 814 N N . VAL A 1 103 ? -11.010 8.181 8.083 1.00 98.56 103 VAL A N 1
ATOM 815 C CA . VAL A 1 103 ? -11.946 7.072 7.841 1.00 98.56 103 VAL A CA 1
ATOM 816 C C . VAL A 1 103 ? -13.330 7.408 8.388 1.00 98.56 103 VAL A C 1
ATOM 818 O O . VAL A 1 103 ? -14.317 7.268 7.664 1.00 98.56 103 VAL A O 1
ATOM 821 N N . SER A 1 104 ? -13.406 7.902 9.625 1.00 98.31 104 SER A N 1
ATOM 822 C CA . SER A 1 104 ? -14.675 8.288 10.244 1.00 98.31 104 SER A CA 1
ATOM 823 C C . SER A 1 104 ? -15.392 9.384 9.460 1.00 98.31 104 SER A C 1
ATOM 825 O O . SER A 1 104 ? -16.604 9.304 9.284 1.00 98.31 104 SER A O 1
ATOM 827 N N . GLU A 1 105 ? -14.659 10.382 8.970 1.00 98.25 105 GLU A N 1
ATOM 828 C CA . GLU A 1 105 ? -15.214 11.486 8.187 1.00 98.25 105 GLU A CA 1
ATOM 829 C C . GLU A 1 105 ? -15.708 11.034 6.804 1.00 98.25 105 GLU A C 1
ATOM 831 O O . GLU A 1 105 ? -16.804 11.403 6.392 1.00 98.25 105 GLU A O 1
ATOM 836 N N . GLN A 1 106 ? -14.931 10.210 6.095 1.00 98.25 106 GLN A N 1
ATOM 837 C CA . GLN A 1 106 ? -15.234 9.834 4.708 1.00 98.25 106 GLN A CA 1
ATOM 838 C C . GLN A 1 106 ? -16.233 8.680 4.574 1.00 98.25 106 GLN A C 1
ATOM 840 O O . GLN A 1 106 ? -16.881 8.548 3.538 1.00 98.25 106 GLN A O 1
ATOM 845 N N . SER A 1 107 ? -16.341 7.815 5.584 1.00 97.50 107 SER A N 1
ATOM 846 C CA . SER A 1 107 ? -17.150 6.587 5.497 1.00 97.50 107 SER A CA 1
ATOM 847 C C . SER A 1 107 ? -18.207 6.447 6.592 1.00 97.50 107 SER A C 1
ATOM 849 O O . SER A 1 107 ? -19.034 5.539 6.525 1.00 97.50 107 SER A O 1
ATOM 851 N N . GLY A 1 108 ? -18.199 7.317 7.607 1.00 97.62 108 GLY A N 1
ATOM 852 C CA . GLY A 1 108 ? -19.137 7.259 8.731 1.00 97.62 108 GLY A CA 1
ATOM 853 C C . GLY A 1 108 ? -18.921 6.079 9.685 1.00 97.62 108 GLY A C 1
ATOM 854 O O . GLY A 1 108 ? -19.685 5.932 10.638 1.00 97.62 108 GLY A O 1
ATOM 855 N N . VAL A 1 109 ? -17.899 5.241 9.463 1.00 97.50 109 VAL A N 1
ATOM 856 C CA . VAL A 1 109 ? -17.555 4.132 10.362 1.00 97.50 109 VAL A CA 1
ATOM 857 C C . VAL A 1 109 ? -16.374 4.483 11.254 1.00 97.50 109 VAL A C 1
ATOM 859 O O . VAL A 1 109 ? -15.419 5.135 10.840 1.00 97.50 109 VAL A O 1
ATOM 862 N N . THR A 1 110 ? -16.411 4.007 12.494 1.00 97.25 110 THR A N 1
ATOM 863 C CA . THR A 1 110 ? -15.302 4.182 13.431 1.00 97.25 110 THR A CA 1
ATOM 864 C C . THR A 1 110 ? -14.305 3.044 13.280 1.00 97.25 110 THR A C 1
ATOM 866 O O . THR A 1 110 ? -14.658 1.872 13.403 1.00 97.25 110 THR A O 1
ATOM 869 N N . ALA A 1 111 ? -13.046 3.397 13.040 1.00 97.06 111 ALA A N 1
ATOM 870 C CA . ALA A 1 111 ? -11.942 2.456 13.071 1.00 97.06 111 ALA A CA 1
ATOM 871 C C . ALA A 1 111 ? -11.301 2.416 14.467 1.00 97.06 111 ALA A C 1
ATOM 873 O O . ALA A 1 111 ? -11.228 3.430 15.165 1.00 97.06 111 ALA A O 1
ATOM 874 N N . ARG A 1 112 ? -10.833 1.238 14.881 1.00 95.88 112 ARG A N 1
ATOM 875 C CA . ARG A 1 112 ? -10.224 1.015 16.196 1.00 95.88 112 ARG A CA 1
ATOM 876 C C . ARG A 1 112 ? -8.707 1.027 16.078 1.00 95.88 112 ARG A C 1
ATOM 878 O O . ARG A 1 112 ? -8.132 0.208 15.364 1.00 95.88 112 ARG A O 1
ATOM 885 N N . GLN A 1 113 ? -8.060 1.925 16.811 1.00 95.94 113 GLN A N 1
ATOM 886 C CA . GLN A 1 113 ? -6.605 1.955 16.903 1.00 95.94 113 GLN A CA 1
ATOM 887 C C . GLN A 1 113 ? -6.102 0.861 17.856 1.00 95.94 113 GLN A C 1
ATOM 889 O O . GLN A 1 113 ? -6.692 0.620 18.911 1.00 95.94 113 GLN A O 1
ATOM 894 N N . LEU A 1 114 ? -5.011 0.202 17.473 1.00 94.50 114 LEU A N 1
ATOM 895 C CA . LEU A 1 114 ? -4.312 -0.800 18.271 1.00 94.50 114 LEU A CA 1
ATOM 896 C C . LEU A 1 114 ? -2.806 -0.524 18.209 1.00 94.50 114 LEU A C 1
ATOM 898 O O . LEU A 1 114 ? -2.195 -0.641 17.146 1.00 94.50 114 LEU A O 1
ATOM 902 N N . SER A 1 115 ? -2.209 -0.180 19.347 1.00 90.19 115 SER A N 1
ATOM 903 C CA . SER A 1 115 ? -0.760 -0.016 19.480 1.00 90.19 115 SER A CA 1
ATOM 904 C C . SER A 1 115 ? -0.157 -1.248 20.152 1.00 90.19 115 SER A C 1
ATOM 906 O O . SER A 1 115 ? -0.431 -1.519 21.318 1.00 90.19 115 SER A O 1
ATOM 908 N N . GLU A 1 116 ? 0.654 -1.991 19.401 1.00 84.25 116 GLU A N 1
ATOM 909 C CA . GLU A 1 116 ? 1.522 -3.060 19.914 1.00 84.25 116 GLU A CA 1
ATOM 910 C C . GLU A 1 116 ? 2.982 -2.633 19.665 1.00 84.25 116 GLU A C 1
ATOM 912 O O . GLU A 1 116 ? 3.376 -1.535 20.047 1.00 84.25 116 GLU A O 1
ATOM 917 N N . GLU A 1 117 ? 3.779 -3.436 18.955 1.00 86.56 117 GLU A N 1
ATOM 918 C CA . GLU A 1 117 ? 5.100 -3.023 18.450 1.00 86.56 117 GLU A CA 1
ATOM 919 C C . GLU A 1 117 ? 5.004 -1.943 17.359 1.00 86.56 117 GLU A C 1
ATOM 921 O O . GLU A 1 117 ? 5.934 -1.167 17.135 1.00 86.56 117 GLU A O 1
ATOM 926 N N . ARG A 1 118 ? 3.863 -1.892 16.662 1.00 91.69 118 ARG A N 1
ATOM 927 C CA . ARG A 1 118 ? 3.532 -0.907 15.626 1.00 91.69 118 ARG A CA 1
ATOM 928 C C . ARG A 1 118 ? 2.126 -0.368 15.866 1.00 91.69 118 ARG A C 1
ATOM 930 O O . ARG A 1 118 ? 1.340 -0.967 16.604 1.00 91.69 118 ARG A O 1
ATOM 937 N N . SER A 1 119 ? 1.807 0.762 15.234 1.00 95.81 119 SER A N 1
ATOM 938 C CA . SER A 1 119 ? 0.467 1.337 15.319 1.00 95.81 119 SER A CA 1
ATOM 939 C C . SER A 1 119 ? -0.411 0.819 14.190 1.00 95.81 119 SER A C 1
ATOM 941 O O . SER A 1 119 ? -0.075 0.963 13.016 1.00 95.81 119 SER A O 1
ATOM 943 N N . HIS A 1 120 ? -1.535 0.214 14.546 1.00 97.06 120 HIS A N 1
ATOM 944 C CA . HIS A 1 120 ? -2.476 -0.398 13.623 1.00 97.06 120 HIS A CA 1
ATOM 945 C C . HIS A 1 120 ? -3.822 0.298 13.694 1.00 97.06 120 HIS A C 1
ATOM 947 O O . HIS A 1 120 ? -4.248 0.771 14.749 1.00 97.06 120 HIS A O 1
ATOM 953 N N . LEU A 1 121 ? -4.518 0.276 12.569 1.00 97.62 121 LEU A N 1
ATOM 954 C CA . LEU A 1 121 ? -5.915 0.627 12.477 1.00 97.62 121 LEU A CA 1
ATOM 955 C C . LEU A 1 121 ? -6.693 -0.608 12.025 1.00 97.62 121 LEU A C 1
ATOM 957 O O . LEU A 1 121 ? -6.456 -1.127 10.933 1.00 97.62 121 LEU A O 1
ATOM 961 N N . VAL A 1 122 ? -7.599 -1.077 12.880 1.00 97.81 122 VAL A N 1
ATOM 962 C CA . VAL A 1 122 ? -8.592 -2.097 12.542 1.00 97.81 122 VAL A CA 1
ATOM 963 C C . VAL A 1 122 ? -9.814 -1.369 11.998 1.00 97.81 122 VAL A C 1
ATOM 965 O O . VAL A 1 122 ? -10.451 -0.587 12.707 1.00 97.81 122 VAL A O 1
ATOM 968 N N . VAL A 1 123 ? -10.099 -1.573 10.719 1.00 97.94 123 VAL A N 1
ATOM 969 C CA . VAL A 1 123 ? -11.081 -0.807 9.952 1.00 97.94 123 VAL A CA 1
ATOM 970 C C . VAL A 1 123 ? -12.196 -1.747 9.505 1.00 97.94 123 VAL A C 1
ATOM 972 O O . VAL A 1 123 ? -11.888 -2.760 8.879 1.00 97.94 123 VAL A O 1
ATOM 975 N N . PRO A 1 124 ? -13.480 -1.448 9.762 1.00 97.94 124 PRO A N 1
ATOM 976 C CA . PRO A 1 124 ? -14.574 -2.183 9.129 1.00 97.94 124 PRO A CA 1
ATOM 977 C C . PRO A 1 124 ? -14.426 -2.168 7.601 1.00 97.94 124 PRO A C 1
ATOM 979 O O . PRO A 1 124 ? -14.028 -1.147 7.048 1.00 97.94 124 PRO A O 1
ATOM 982 N N . GLU A 1 125 ? -14.786 -3.246 6.901 1.00 96.88 125 GLU A N 1
ATOM 983 C CA . GLU A 1 125 ? -14.617 -3.366 5.437 1.00 96.88 125 GLU A CA 1
ATOM 984 C C . GLU A 1 125 ? -15.180 -2.142 4.685 1.00 96.88 125 GLU A C 1
ATOM 986 O O . GLU A 1 125 ? -14.552 -1.622 3.766 1.00 96.88 125 GLU A O 1
ATOM 991 N N . ALA A 1 126 ? -16.314 -1.604 5.151 1.00 97.25 126 ALA A N 1
ATOM 992 C CA . ALA A 1 126 ? -16.954 -0.406 4.603 1.00 97.25 126 ALA A CA 1
ATOM 993 C C . ALA A 1 126 ? -16.078 0.868 4.649 1.00 97.25 126 ALA A C 1
ATOM 995 O O . ALA A 1 126 ? -16.247 1.755 3.817 1.00 97.25 126 ALA A O 1
ATOM 996 N N . GLY A 1 127 ? -15.141 0.965 5.596 1.00 97.81 127 GLY A N 1
ATOM 997 C CA . GLY A 1 127 ? -14.189 2.074 5.725 1.00 97.81 127 GLY A CA 1
ATOM 998 C C . GLY A 1 127 ? -12.812 1.787 5.122 1.00 97.81 127 GLY A C 1
ATOM 999 O O . GLY A 1 127 ? -11.958 2.676 5.094 1.00 97.81 127 GLY A O 1
ATOM 1000 N N . TYR A 1 128 ? -12.561 0.565 4.637 1.00 97.25 128 TYR A N 1
ATOM 1001 C CA . TYR A 1 128 ? -11.228 0.158 4.186 1.00 97.25 128 TYR A CA 1
ATOM 1002 C C . TYR A 1 128 ? -10.746 0.978 2.985 1.00 97.25 128 TYR A C 1
ATOM 1004 O O . TYR A 1 128 ? -9.574 1.354 2.926 1.00 97.25 128 TYR A O 1
ATOM 1012 N N . GLN A 1 129 ? -11.648 1.332 2.064 1.00 97.75 129 GLN A N 1
ATOM 1013 C CA . GLN A 1 129 ? -11.303 2.193 0.933 1.00 97.75 129 GLN A CA 1
ATOM 1014 C C . GLN A 1 129 ? -10.833 3.580 1.398 1.00 97.75 129 GLN A C 1
ATOM 1016 O O . GLN A 1 129 ? -9.782 4.031 0.954 1.00 97.75 129 GLN A O 1
ATOM 1021 N N . ALA A 1 130 ? -11.514 4.200 2.369 1.00 98.25 130 ALA A N 1
ATOM 1022 C CA . ALA A 1 130 ? -11.087 5.482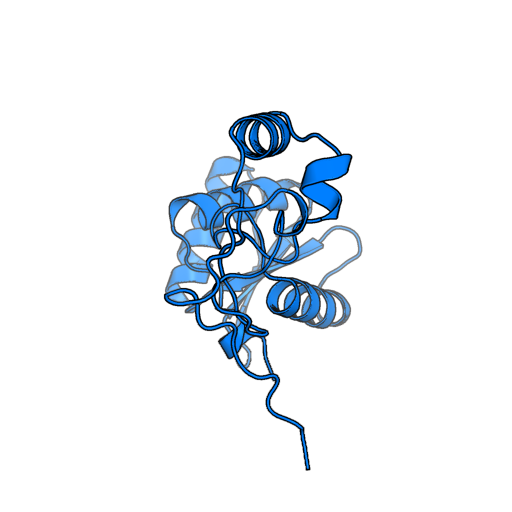 2.936 1.00 98.25 130 ALA A CA 1
ATOM 1023 C C . ALA A 1 130 ? -9.712 5.382 3.623 1.00 98.25 130 ALA A C 1
ATOM 1025 O O . ALA A 1 130 ? -8.875 6.274 3.485 1.00 98.25 130 ALA A O 1
ATOM 1026 N N . ALA A 1 131 ? -9.437 4.273 4.317 1.00 97.50 131 ALA A N 1
ATOM 1027 C CA . ALA A 1 131 ? -8.132 4.037 4.934 1.00 97.50 131 ALA A CA 1
ATOM 1028 C C . ALA A 1 131 ? -7.018 3.892 3.880 1.00 97.50 131 ALA A C 1
ATOM 1030 O O . ALA A 1 131 ? -5.911 4.417 4.057 1.00 97.50 131 ALA A O 1
ATOM 1031 N N . ARG A 1 132 ? -7.319 3.230 2.751 1.00 96.88 132 ARG A N 1
ATOM 1032 C CA . ARG A 1 132 ? -6.418 3.169 1.594 1.00 96.88 132 ARG A CA 1
ATOM 1033 C C . ARG A 1 132 ? -6.217 4.548 0.986 1.00 96.88 132 ARG A C 1
ATOM 1035 O O . ARG A 1 132 ? -5.071 4.911 0.761 1.00 96.88 132 ARG A O 1
ATOM 1042 N N . ASP A 1 133 ? -7.268 5.328 0.769 1.00 97.75 133 ASP A N 1
ATOM 1043 C CA . ASP A 1 133 ? -7.162 6.664 0.174 1.00 97.75 133 ASP A CA 1
ATOM 1044 C C . ASP A 1 133 ? -6.328 7.608 1.047 1.00 97.75 133 ASP A C 1
ATOM 1046 O O . ASP A 1 133 ? -5.415 8.259 0.540 1.00 97.75 133 ASP A O 1
ATOM 1050 N N . TYR A 1 134 ? -6.520 7.587 2.372 1.00 98.12 134 TYR A N 1
ATOM 1051 C CA . TYR A 1 134 ? -5.636 8.287 3.310 1.00 98.12 134 TYR A CA 1
ATOM 1052 C C . TYR A 1 134 ? -4.166 7.907 3.094 1.00 98.12 134 TYR A C 1
ATOM 1054 O O . TYR A 1 134 ? -3.295 8.776 3.004 1.00 98.12 134 TYR A O 1
ATOM 1062 N N . TRP A 1 135 ? -3.871 6.609 2.984 1.00 97.00 135 TRP A N 1
ATOM 1063 C CA . TRP A 1 135 ? -2.521 6.132 2.694 1.00 97.00 135 TRP A CA 1
ATOM 1064 C C . TRP A 1 135 ? -2.015 6.605 1.325 1.00 97.00 135 TRP A C 1
ATOM 1066 O O . TRP A 1 135 ? -0.862 7.023 1.233 1.00 97.00 135 TRP A O 1
ATOM 1076 N N . ARG A 1 136 ? -2.835 6.578 0.270 1.00 96.56 136 ARG A N 1
ATOM 1077 C CA . ARG A 1 136 ? -2.424 7.049 -1.064 1.00 96.56 136 ARG A CA 1
ATOM 1078 C C . ARG A 1 136 ? -2.051 8.533 -1.040 1.00 96.56 136 ARG A C 1
ATOM 1080 O O . ARG A 1 136 ? -1.086 8.915 -1.695 1.00 96.56 136 ARG A O 1
ATOM 1087 N N . HIS A 1 137 ? -2.769 9.343 -0.259 1.00 96.88 137 HIS A N 1
ATOM 1088 C CA . HIS A 1 137 ? -2.525 10.783 -0.132 1.00 96.88 137 HIS A CA 1
ATOM 1089 C C . HIS A 1 137 ? -1.321 11.123 0.753 1.00 96.88 137 HIS A C 1
ATOM 1091 O O . HIS A 1 137 ? -0.519 11.986 0.407 1.00 96.88 137 HIS A O 1
ATOM 1097 N N . THR A 1 138 ? -1.195 10.468 1.907 1.00 96.81 138 THR A N 1
ATOM 1098 C CA . THR A 1 138 ? -0.217 10.852 2.943 1.00 96.81 138 THR A CA 1
ATOM 1099 C C . THR A 1 138 ? 1.029 9.983 2.921 1.00 96.81 138 THR A C 1
ATOM 1101 O O . THR A 1 138 ? 2.137 10.424 3.222 1.00 96.81 138 THR A O 1
ATOM 1104 N N . GLY A 1 139 ? 0.856 8.718 2.547 1.00 96.50 139 GLY A N 1
ATOM 1105 C CA . GLY A 1 139 ? 1.930 7.761 2.483 1.00 96.50 139 GLY A CA 1
ATOM 1106 C C . GLY A 1 139 ? 2.419 7.225 3.830 1.00 96.50 139 GLY A C 1
ATOM 1107 O O . GLY A 1 139 ? 3.506 6.649 3.904 1.00 96.50 139 GLY A O 1
ATOM 1108 N N . GLU A 1 140 ? 1.643 7.400 4.892 1.00 96.69 140 GLU A N 1
ATOM 1109 C CA . GLU A 1 140 ? 2.096 7.172 6.267 1.00 96.69 140 GLU A CA 1
ATOM 1110 C C . GLU A 1 140 ? 1.951 5.728 6.767 1.00 96.69 140 GLU A C 1
ATOM 1112 O O . GLU A 1 140 ? 1.924 5.493 7.973 1.00 96.69 140 GLU A O 1
ATOM 1117 N N . ILE A 1 141 ? 1.870 4.740 5.872 1.00 97.06 141 ILE A N 1
ATOM 1118 C CA . ILE A 1 141 ? 1.941 3.330 6.286 1.00 97.06 141 ILE A CA 1
ATOM 1119 C C . ILE A 1 141 ? 3.382 2.916 6.584 1.00 97.06 141 ILE A C 1
ATOM 1121 O O . ILE A 1 141 ? 4.338 3.576 6.168 1.00 97.06 141 ILE A O 1
ATOM 1125 N N . ILE A 1 142 ? 3.542 1.791 7.275 1.00 96.19 142 ILE A N 1
ATOM 1126 C CA . ILE A 1 142 ? 4.863 1.203 7.508 1.00 96.19 142 ILE A CA 1
ATOM 1127 C C . ILE A 1 142 ? 5.571 0.845 6.191 1.00 96.19 142 ILE A C 1
ATOM 112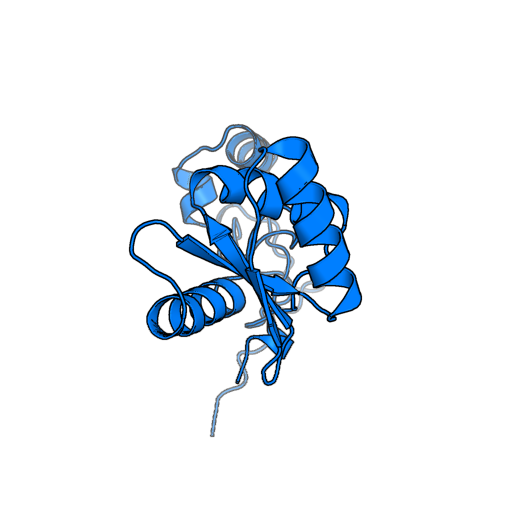9 O O . ILE A 1 142 ? 4.958 0.415 5.211 1.00 96.19 142 ILE A O 1
ATOM 1133 N N . SER A 1 143 ? 6.893 0.992 6.174 1.00 95.25 143 SER A N 1
ATOM 1134 C CA . SER A 1 143 ? 7.730 0.532 5.061 1.00 95.25 143 SER A CA 1
ATOM 1135 C C . SER A 1 143 ? 7.845 -0.995 5.024 1.00 95.25 143 SER A C 1
ATOM 1137 O O . SER A 1 143 ? 7.607 -1.674 6.021 1.00 95.25 143 SER A O 1
ATOM 1139 N N . SER A 1 144 ? 8.299 -1.555 3.901 1.00 95.12 144 SER A N 1
ATOM 1140 C CA . SER A 1 144 ? 8.574 -2.994 3.804 1.00 95.12 144 SER A CA 1
ATOM 1141 C C . SER A 1 144 ? 9.684 -3.468 4.745 1.00 95.12 144 SER A C 1
ATOM 1143 O O . SER A 1 144 ? 9.647 -4.613 5.159 1.00 95.12 144 SER A O 1
ATOM 1145 N N . ARG A 1 145 ? 10.639 -2.603 5.119 1.00 94.94 145 ARG A N 1
ATOM 1146 C CA . ARG A 1 145 ? 11.681 -2.912 6.121 1.00 94.94 145 ARG A CA 1
ATOM 1147 C C . ARG A 1 145 ? 11.140 -2.932 7.541 1.00 94.94 145 ARG A C 1
ATOM 1149 O O . ARG A 1 145 ? 11.616 -3.683 8.367 1.00 94.94 145 ARG A O 1
ATOM 1156 N N . GLN A 1 146 ? 10.155 -2.085 7.820 1.00 94.50 146 GLN A N 1
ATOM 1157 C CA . GLN A 1 146 ? 9.401 -2.167 9.064 1.00 94.50 146 GLN A CA 1
ATOM 1158 C C . GLN A 1 146 ? 8.475 -3.389 9.044 1.00 94.50 146 GLN A C 1
ATOM 1160 O O . GLN A 1 146 ? 8.243 -3.992 10.065 1.00 94.50 146 GLN A O 1
ATOM 1165 N N . ALA A 1 147 ? 7.936 -3.799 7.904 1.00 95.12 147 ALA A N 1
ATOM 1166 C CA . ALA A 1 147 ? 7.110 -5.005 7.848 1.00 95.12 147 ALA A CA 1
ATOM 1167 C C . ALA A 1 147 ? 7.918 -6.322 7.877 1.00 95.12 147 ALA A C 1
ATOM 1169 O O . ALA A 1 147 ? 7.332 -7.390 8.067 1.00 95.12 147 ALA A O 1
ATOM 1170 N N . GLU A 1 148 ? 9.228 -6.251 7.620 1.00 92.38 148 GLU A N 1
ATOM 1171 C CA . GLU A 1 148 ? 10.151 -7.385 7.618 1.00 92.38 148 GLU A CA 1
ATOM 1172 C C . GLU A 1 148 ? 10.659 -7.632 9.043 1.00 92.38 148 GLU A C 1
ATOM 1174 O O . GLU A 1 148 ? 11.653 -7.053 9.470 1.00 92.38 148 GLU A O 1
ATOM 1179 N N . ASP A 1 149 ? 9.925 -8.487 9.754 1.00 67.44 149 ASP A N 1
ATOM 1180 C CA . ASP A 1 149 ? 10.306 -9.109 11.026 1.00 67.44 149 ASP A CA 1
ATOM 1181 C C . ASP A 1 149 ? 10.445 -10.629 10.814 1.00 67.44 149 ASP A C 1
ATOM 1183 O O . ASP A 1 149 ? 9.468 -11.242 10.291 1.00 67.44 149 ASP A O 1
#

Secondary structure (DSSP, 8-state):
---------TTTS-S-SGGGTT-EESSSTT--EE---SHHHHHHHHTT-HHHHTT-S---TTTS--HHHHHHHHHHHHHH--TTEEEEEESSHHHHHHHHHHHHHHHSPPPEEEESSSEEEEEEHHHHHHHHHHHHHH--BPPHHHH--

Foldseek 3Di:
DDDPPPFDPCVVPNLQDPVQQQPFVGNDLQGADGDQNDPVLVVCVVVVPVVRVVSRQHYHLLVGPHVLQVVLQVVVCVVPPDPQKGKFWFQAQVLLVVLQVQLCVPQVDGWDWDDDVTIMTTGGNSSVVSSSNSCSVPVGTDGSVRSPD

Radius of gyration: 17.56 Å; chains: 1; bounding box: 45×30×44 Å